Protein AF-A0A848FEN7-F1 (afdb_monomer_lite)

Sequence (65 aa):
MDTTLTSTGCFGGPHPEYEKAMADLERRAARGEVTLAQARHEIFALRERYTAGQPCALWRRSETH

Structure (mmCIF, N/CA/C/O backbone):
data_AF-A0A848FEN7-F1
#
_entry.id   AF-A0A848FEN7-F1
#
loop_
_atom_site.group_PDB
_atom_site.id
_atom_site.type_symbol
_atom_site.label_atom_id
_atom_site.label_alt_id
_atom_site.label_comp_id
_atom_site.label_asym_id
_atom_site.label_entity_id
_atom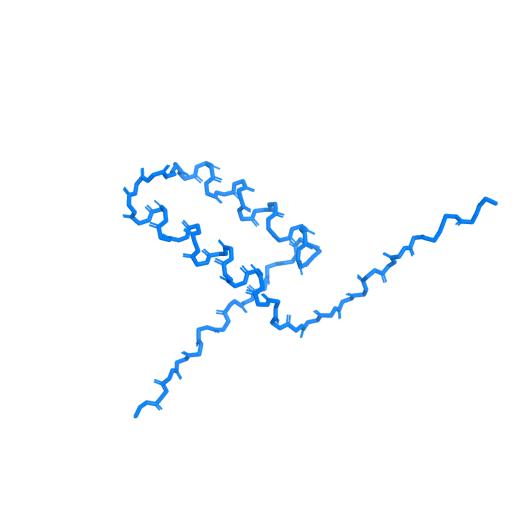_site.label_seq_id
_atom_site.pdbx_PDB_ins_code
_atom_site.Cartn_x
_atom_site.Cartn_y
_atom_site.Cartn_z
_atom_site.occupancy
_atom_site.B_iso_or_equiv
_atom_site.auth_seq_id
_atom_site.auth_comp_id
_atom_site.auth_asym_id
_atom_site.auth_atom_id
_atom_site.pdbx_PDB_model_num
ATOM 1 N N . MET A 1 1 ? 38.436 -0.050 -9.354 1.00 39.84 1 MET A N 1
ATOM 2 C CA . MET A 1 1 ? 37.377 0.074 -8.323 1.00 39.84 1 MET A CA 1
ATOM 3 C C . MET A 1 1 ? 36.195 0.634 -9.074 1.00 39.84 1 MET A C 1
ATOM 5 O O . MET A 1 1 ? 35.982 1.838 -9.090 1.00 39.84 1 MET A O 1
ATOM 9 N N . ASP A 1 2 ? 35.532 -0.240 -9.817 1.00 35.91 2 ASP A N 1
ATOM 10 C CA . ASP A 1 2 ? 34.527 0.142 -10.796 1.00 35.91 2 ASP A CA 1
ATOM 11 C C . ASP A 1 2 ? 33.180 -0.142 -10.160 1.00 35.91 2 ASP A C 1
ATOM 13 O O . ASP A 1 2 ? 32.660 -1.255 -10.193 1.00 35.91 2 ASP A O 1
ATOM 17 N N . THR A 1 3 ? 32.675 0.875 -9.467 1.00 47.53 3 THR A N 1
ATOM 18 C CA . THR A 1 3 ? 31.333 0.884 -8.904 1.00 47.53 3 THR A CA 1
ATOM 19 C C . THR A 1 3 ? 30.358 0.887 -10.072 1.00 47.53 3 THR A C 1
ATOM 21 O O . THR A 1 3 ? 29.990 1.939 -10.592 1.00 47.53 3 THR A O 1
ATOM 24 N N . THR A 1 4 ? 29.952 -0.302 -10.512 1.00 45.88 4 THR A N 1
ATOM 25 C CA . THR A 1 4 ? 28.816 -0.484 -11.410 1.00 45.88 4 THR A CA 1
ATOM 26 C C . THR A 1 4 ? 27.563 -0.055 -10.658 1.00 45.88 4 THR A C 1
ATOM 28 O O . THR A 1 4 ? 26.880 -0.862 -10.023 1.00 45.88 4 THR A O 1
ATOM 31 N N . LEU A 1 5 ? 27.282 1.248 -10.710 1.00 47.81 5 LEU A N 1
ATOM 32 C CA . LEU A 1 5 ? 25.952 1.797 -10.518 1.00 47.81 5 LEU A CA 1
ATOM 33 C C . LEU A 1 5 ? 25.079 1.121 -11.567 1.00 47.81 5 LEU A C 1
ATOM 35 O O . LEU A 1 5 ? 25.016 1.538 -12.723 1.00 47.81 5 LEU A O 1
ATOM 39 N N . THR A 1 6 ? 24.470 0.011 -11.162 1.00 44.06 6 THR A N 1
ATOM 40 C CA . THR A 1 6 ? 23.432 -0.653 -11.933 1.00 44.06 6 THR A CA 1
ATOM 4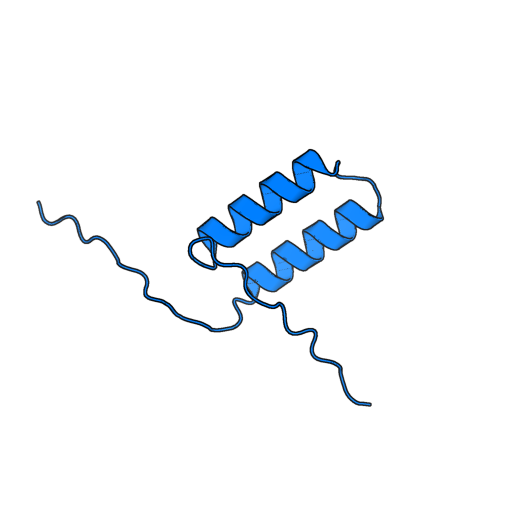1 C C . THR A 1 6 ? 22.250 0.298 -11.881 1.00 44.06 6 THR A C 1
ATOM 43 O O . THR A 1 6 ? 21.426 0.261 -10.973 1.00 44.06 6 THR A O 1
ATOM 46 N N . SER A 1 7 ? 22.263 1.244 -12.818 1.00 48.22 7 SER A N 1
ATOM 47 C CA . SER A 1 7 ? 21.120 2.036 -13.227 1.00 48.22 7 SER A CA 1
ATOM 48 C C . SER A 1 7 ? 20.104 1.038 -13.773 1.00 48.22 7 SER A C 1
ATOM 50 O O . SER A 1 7 ? 20.076 0.733 -14.965 1.00 48.22 7 SER A O 1
ATOM 52 N N . THR A 1 8 ? 19.350 0.417 -12.866 1.00 54.75 8 THR A N 1
ATOM 53 C CA . THR A 1 8 ? 18.177 -0.373 -13.214 1.00 54.75 8 THR A CA 1
ATOM 54 C C . THR A 1 8 ? 17.189 0.622 -13.787 1.00 54.75 8 THR A C 1
ATOM 56 O O . THR A 1 8 ? 16.580 1.409 -13.065 1.00 54.75 8 THR A O 1
ATOM 59 N N . GLY A 1 9 ? 17.169 0.663 -15.116 1.00 42.47 9 GLY A N 1
ATOM 60 C CA . GLY A 1 9 ? 16.428 1.626 -15.901 1.00 42.47 9 GLY A CA 1
ATOM 61 C C . GLY A 1 9 ? 14.943 1.667 -15.564 1.00 42.47 9 GLY A C 1
ATOM 62 O O . GLY A 1 9 ? 14.381 0.797 -14.901 1.00 42.47 9 GLY A O 1
ATOM 63 N N . CYS A 1 10 ? 14.307 2.709 -16.082 1.00 47.41 10 CYS A N 1
ATOM 64 C CA . CYS A 1 10 ? 12.868 2.888 -16.140 1.00 47.41 10 CYS A CA 1
ATOM 65 C C . CYS A 1 10 ? 12.205 1.720 -16.902 1.00 47.41 10 CYS A C 1
ATOM 67 O O . CYS A 1 10 ? 11.867 1.850 -18.075 1.00 47.41 10 CYS A O 1
ATOM 69 N N . PHE A 1 11 ? 12.028 0.565 -16.263 1.00 46.81 11 PHE A N 1
ATOM 70 C CA . PHE A 1 11 ? 11.325 -0.581 -16.830 1.00 46.81 11 PHE A CA 1
ATOM 71 C C . PHE A 1 11 ? 9.883 -0.566 -16.327 1.00 46.81 11 PHE A C 1
ATOM 73 O O . PHE A 1 11 ? 9.531 -1.202 -15.338 1.00 46.81 11 PHE A O 1
ATOM 80 N N . GLY A 1 12 ? 9.052 0.215 -17.022 1.00 52.84 12 GLY A N 1
ATOM 81 C CA . GLY A 1 12 ? 7.600 0.266 -16.855 1.00 52.84 12 GLY A CA 1
ATOM 82 C C . GLY A 1 12 ? 6.922 -1.029 -17.309 1.00 52.84 12 GLY A C 1
ATOM 83 O O . GLY A 1 12 ? 6.221 -1.042 -18.316 1.00 52.84 12 GLY A O 1
ATOM 84 N N . GLY A 1 13 ? 7.149 -2.116 -16.574 1.00 56.62 13 GLY A N 1
ATOM 85 C CA . GLY A 1 13 ? 6.429 -3.379 -16.702 1.00 56.62 13 GLY A CA 1
ATOM 86 C C . GLY A 1 13 ? 5.755 -3.763 -15.380 1.00 56.62 13 GLY A C 1
ATOM 87 O O . GLY A 1 13 ? 6.226 -3.354 -14.317 1.00 56.62 13 GLY A O 1
ATOM 88 N N . PRO A 1 14 ? 4.651 -4.533 -15.414 1.00 60.19 14 PRO A N 1
ATOM 89 C CA . PRO A 1 14 ? 4.014 -5.034 -14.202 1.00 60.19 14 PRO A CA 1
ATOM 90 C C . PRO A 1 14 ? 4.991 -5.953 -13.462 1.00 60.19 14 PRO A C 1
ATOM 92 O O . PRO A 1 14 ? 5.387 -6.995 -13.982 1.00 60.19 14 PRO A O 1
ATOM 95 N N . HIS A 1 15 ? 5.411 -5.556 -12.259 1.00 74.56 15 HIS A N 1
ATOM 96 C CA . HIS A 1 15 ? 6.253 -6.389 -11.408 1.00 74.56 15 HIS A CA 1
ATOM 97 C C . HIS A 1 15 ? 5.337 -7.323 -10.598 1.00 74.56 15 HIS A C 1
ATOM 99 O O . HIS A 1 15 ? 4.694 -6.860 -9.652 1.00 74.56 15 HIS A O 1
ATOM 105 N N . PRO A 1 16 ? 5.240 -8.628 -10.916 1.00 82.00 16 PRO A N 1
ATOM 106 C CA . PRO A 1 16 ? 4.265 -9.521 -10.281 1.00 82.00 16 PRO A CA 1
ATOM 107 C C . PRO A 1 16 ? 4.469 -9.626 -8.763 1.00 82.00 16 PRO A C 1
ATOM 109 O O . PRO A 1 16 ? 3.511 -9.782 -8.009 1.00 82.00 16 PRO A O 1
ATOM 112 N N . GLU A 1 17 ? 5.707 -9.471 -8.282 1.00 85.25 17 GLU A N 1
ATOM 113 C CA . GLU A 1 17 ? 5.973 -9.421 -6.840 1.00 85.25 17 GLU A CA 1
ATOM 114 C C . GLU A 1 17 ? 5.498 -8.113 -6.194 1.00 85.25 17 GLU A C 1
ATOM 116 O O . GLU A 1 17 ? 5.058 -8.137 -5.047 1.00 85.25 17 GLU A O 1
ATOM 121 N N . TYR A 1 18 ? 5.531 -6.989 -6.924 1.00 85.56 18 TYR A N 1
ATOM 122 C CA . TYR A 1 18 ? 5.004 -5.709 -6.442 1.00 85.56 18 TYR A CA 1
ATOM 123 C C . TYR A 1 18 ? 3.484 -5.790 -6.317 1.00 85.56 18 TYR A C 1
ATOM 125 O O . TYR A 1 18 ? 2.937 -5.430 -5.279 1.00 85.56 18 TYR A O 1
ATOM 133 N N . GLU A 1 19 ? 2.814 -6.341 -7.335 1.00 87.12 19 GLU A N 1
ATOM 134 C CA . GLU A 1 19 ? 1.368 -6.584 -7.317 1.00 87.12 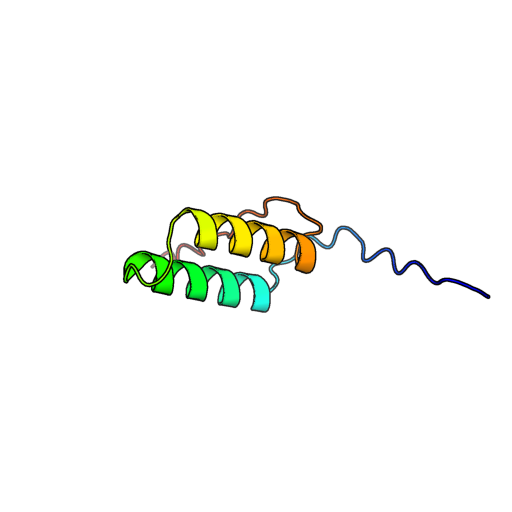19 GLU A CA 1
ATOM 135 C C . GLU A 1 19 ? 0.974 -7.502 -6.155 1.00 87.12 19 GLU A C 1
ATOM 137 O O . GLU A 1 19 ? 0.075 -7.177 -5.379 1.00 87.12 19 GLU A O 1
ATOM 142 N N . LYS A 1 20 ? 1.692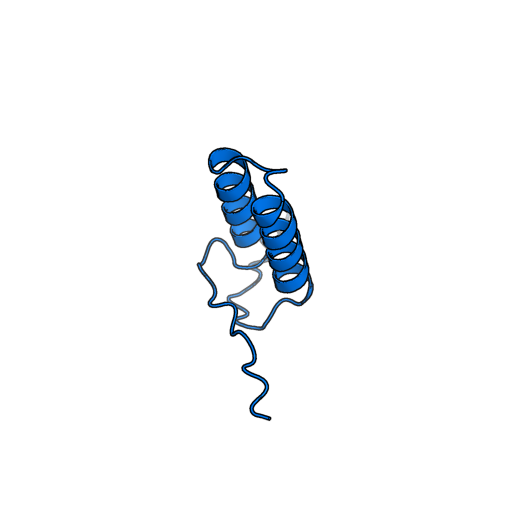 -8.618 -5.975 1.00 90.06 20 LYS A N 1
ATOM 143 C CA . LYS A 1 20 ? 1.454 -9.557 -4.872 1.00 90.06 20 LYS A CA 1
ATOM 144 C C . LYS A 1 20 ? 1.656 -8.903 -3.503 1.00 90.06 20 LYS A C 1
ATOM 146 O O . LYS A 1 20 ? 0.840 -9.119 -2.607 1.00 90.06 20 LYS A O 1
ATOM 151 N N . ALA A 1 21 ? 2.720 -8.120 -3.334 1.00 91.81 21 ALA A N 1
ATOM 152 C CA . ALA A 1 21 ? 3.020 -7.439 -2.078 1.00 91.81 21 ALA A CA 1
ATOM 153 C C . ALA A 1 21 ? 1.991 -6.343 -1.755 1.00 91.81 21 ALA A C 1
ATOM 155 O O . ALA A 1 21 ? 1.539 -6.243 -0.616 1.00 91.81 21 ALA A O 1
ATOM 156 N N . MET A 1 22 ? 1.564 -5.572 -2.758 1.00 92.19 22 MET A N 1
ATOM 157 C CA . MET A 1 22 ? 0.498 -4.579 -2.613 1.00 92.19 22 MET A CA 1
ATOM 158 C C . MET A 1 22 ? -0.844 -5.239 -2.261 1.00 92.19 22 MET A C 1
ATOM 160 O O . MET A 1 22 ? -1.498 -4.811 -1.314 1.00 92.19 22 MET A O 1
ATOM 164 N N . ALA A 1 23 ? -1.218 -6.334 -2.931 1.00 92.38 23 ALA A N 1
ATOM 165 C CA . ALA A 1 23 ? -2.448 -7.077 -2.638 1.00 92.38 23 ALA A CA 1
ATOM 166 C C . ALA A 1 23 ? -2.441 -7.753 -1.253 1.00 92.38 23 ALA A C 1
ATOM 168 O O . ALA A 1 23 ? -3.490 -7.977 -0.646 1.00 92.38 23 ALA A O 1
ATOM 169 N N . ASP A 1 24 ? -1.271 -8.137 -0.739 1.00 94.81 24 ASP A N 1
ATOM 170 C CA . ASP A 1 24 ? -1.131 -8.607 0.641 1.00 94.81 24 ASP A CA 1
ATOM 171 C C . ASP A 1 24 ? -1.331 -7.476 1.655 1.00 94.81 24 ASP A C 1
ATOM 173 O O . ASP A 1 24 ? -2.110 -7.624 2.599 1.00 94.81 24 ASP A O 1
ATOM 177 N N . LEU A 1 25 ? -0.699 -6.324 1.417 1.00 94.62 25 LEU A N 1
ATOM 178 C CA . LEU A 1 25 ? -0.859 -5.142 2.257 1.00 94.62 25 LEU A CA 1
ATOM 179 C C . LEU A 1 25 ? -2.320 -4.669 2.311 1.00 94.62 25 LEU A C 1
ATOM 181 O O . LEU A 1 25 ? -2.829 -4.381 3.392 1.00 94.62 25 LEU A O 1
ATOM 185 N N . GLU A 1 26 ? -3.018 -4.646 1.175 1.00 93.88 26 GLU A N 1
ATOM 186 C CA . GLU A 1 26 ? -4.446 -4.309 1.113 1.00 93.88 26 GLU A CA 1
ATOM 187 C C . GLU A 1 26 ? -5.304 -5.267 1.947 1.00 93.88 26 GLU A C 1
ATOM 189 O O . GLU A 1 26 ? -6.171 -4.824 2.702 1.00 93.88 26 GLU A O 1
ATOM 194 N N . ARG A 1 27 ? -5.040 -6.580 1.876 1.00 95.75 27 ARG A N 1
ATOM 195 C CA . ARG A 1 27 ? -5.758 -7.579 2.684 1.00 95.75 27 ARG A CA 1
ATOM 196 C C . ARG A 1 27 ? -5.516 -7.384 4.179 1.00 95.75 27 ARG A C 1
ATOM 198 O O . ARG A 1 27 ? -6.474 -7.433 4.948 1.00 95.75 27 ARG A O 1
ATOM 205 N N . ARG A 1 28 ? -4.273 -7.124 4.594 1.00 96.69 28 ARG A N 1
ATOM 206 C CA . ARG A 1 28 ? -3.942 -6.822 5.999 1.00 96.69 28 ARG A CA 1
ATOM 207 C C . ARG A 1 28 ? -4.624 -5.537 6.474 1.00 96.69 28 ARG A C 1
ATOM 209 O O . ARG A 1 28 ? -5.183 -5.507 7.569 1.00 96.69 28 ARG A O 1
ATOM 216 N N . ALA A 1 29 ? -4.648 -4.499 5.637 1.00 95.44 29 ALA A N 1
ATOM 217 C CA . ALA A 1 29 ? -5.321 -3.238 5.945 1.00 95.44 29 ALA A CA 1
ATOM 218 C C . ALA A 1 29 ? -6.839 -3.416 6.092 1.00 95.44 29 ALA A C 1
ATOM 220 O O . ALA A 1 29 ? -7.422 -2.906 7.046 1.00 95.44 29 ALA A O 1
ATOM 221 N N . ALA A 1 30 ? -7.471 -4.201 5.214 1.00 94.44 30 ALA A N 1
ATOM 222 C CA . ALA A 1 30 ? -8.900 -4.506 5.289 1.00 94.44 30 ALA A CA 1
ATOM 223 C C . ALA A 1 30 ? -9.286 -5.275 6.565 1.00 94.44 30 ALA A C 1
ATOM 225 O O . ALA A 1 30 ? -10.395 -5.110 7.068 1.00 94.44 30 ALA A O 1
ATOM 226 N N . ARG A 1 31 ? -8.371 -6.087 7.113 1.00 96.69 31 ARG A N 1
ATOM 227 C CA . ARG A 1 31 ? -8.552 -6.788 8.396 1.00 96.69 31 ARG A CA 1
ATOM 228 C C . ARG A 1 31 ? -8.224 -5.929 9.625 1.00 96.69 31 ARG A C 1
ATOM 230 O O . ARG A 1 31 ? -8.406 -6.396 10.743 1.00 96.69 31 ARG A O 1
ATOM 237 N N . GLY A 1 32 ? -7.739 -4.698 9.442 1.00 96.31 32 GLY A N 1
ATOM 238 C CA . GLY A 1 32 ? -7.297 -3.835 10.543 1.00 96.31 32 GLY A CA 1
ATOM 239 C C . GLY A 1 32 ? -5.984 -4.280 11.199 1.00 96.31 32 GLY A C 1
ATOM 240 O O . GLY A 1 32 ? -5.673 -3.841 12.301 1.00 96.31 32 GLY A O 1
ATOM 241 N N . GLU A 1 33 ? -5.204 -5.141 10.537 1.00 97.38 33 GLU A N 1
ATOM 242 C CA . GLU A 1 33 ? -3.936 -5.682 11.059 1.00 97.38 33 GLU A CA 1
ATOM 243 C C . GLU A 1 33 ? -2.763 -4.707 10.908 1.00 97.38 33 GLU A C 1
ATOM 245 O O . GLU A 1 33 ? -1.699 -4.908 11.492 1.00 97.38 33 GLU A O 1
ATOM 250 N N . VAL A 1 34 ? -2.945 -3.652 10.114 1.00 96.25 34 VAL A N 1
ATOM 251 C CA . VAL A 1 34 ? -1.972 -2.575 9.934 1.00 96.25 34 VAL A CA 1
ATOM 252 C C . VAL A 1 34 ? -2.641 -1.227 10.151 1.00 96.25 34 VAL A C 1
ATOM 254 O O . VAL A 1 34 ? -3.757 -0.971 9.700 1.00 96.25 34 VAL A O 1
ATOM 257 N N . THR A 1 35 ? -1.933 -0.334 10.831 1.00 97.06 35 THR A N 1
ATOM 258 C CA . THR A 1 35 ? -2.340 1.067 10.960 1.00 97.06 35 THR A CA 1
ATOM 259 C C . THR A 1 35 ? -2.125 1.816 9.644 1.00 97.06 35 THR A C 1
ATOM 261 O O . THR A 1 35 ? -1.289 1.438 8.819 1.00 97.06 35 THR A O 1
ATOM 264 N N . LEU A 1 36 ? -2.807 2.953 9.472 1.00 93.94 36 LEU A N 1
ATOM 265 C CA . LEU A 1 36 ? -2.594 3.833 8.317 1.00 93.94 36 LEU A CA 1
ATOM 266 C C . LEU A 1 36 ? -1.126 4.279 8.180 1.00 93.94 36 LEU A C 1
ATOM 268 O O . LEU A 1 36 ? -0.605 4.374 7.069 1.00 93.94 36 LEU A O 1
ATOM 272 N N . ALA A 1 37 ? -0.448 4.539 9.302 1.00 96.06 37 ALA A N 1
ATOM 273 C CA . ALA A 1 37 ? 0.959 4.929 9.308 1.00 96.06 37 ALA A CA 1
ATOM 274 C C . ALA A 1 37 ? 1.865 3.799 8.787 1.00 96.06 37 ALA A C 1
ATOM 276 O O . ALA A 1 37 ? 2.721 4.044 7.936 1.00 96.06 37 ALA A O 1
ATOM 277 N N . GLN A 1 38 ? 1.629 2.562 9.236 1.00 95.81 38 GLN A N 1
ATOM 278 C CA . GLN A 1 38 ? 2.361 1.381 8.766 1.00 95.81 38 GLN A CA 1
ATOM 279 C C . GLN A 1 38 ? 2.106 1.121 7.281 1.00 95.81 38 GLN A C 1
ATOM 281 O O . GLN A 1 38 ? 3.058 0.973 6.520 1.00 95.81 38 GLN A O 1
ATOM 286 N N . ALA A 1 39 ? 0.845 1.168 6.844 1.00 94.25 39 ALA A N 1
ATOM 287 C CA . ALA A 1 39 ? 0.497 0.964 5.443 1.00 94.25 39 ALA A CA 1
ATOM 288 C C . ALA A 1 39 ? 1.178 1.988 4.523 1.00 94.25 39 ALA A C 1
ATOM 290 O O . ALA A 1 39 ? 1.730 1.622 3.488 1.00 94.25 39 ALA A O 1
ATOM 291 N N . ARG A 1 40 ? 1.218 3.269 4.918 1.00 94.50 40 ARG A N 1
ATOM 292 C CA . ARG A 1 40 ? 1.944 4.304 4.164 1.00 94.50 40 ARG A CA 1
ATOM 293 C C . ARG A 1 40 ? 3.429 3.982 4.049 1.00 94.50 40 ARG A C 1
ATOM 295 O O . ARG A 1 40 ? 3.972 4.066 2.951 1.00 94.50 40 ARG A O 1
ATOM 302 N N . HIS A 1 41 ? 4.071 3.623 5.157 1.00 95.00 41 HIS A N 1
ATOM 303 C CA . HIS A 1 41 ? 5.495 3.296 5.163 1.00 95.00 41 HIS A CA 1
ATOM 304 C C . HIS A 1 41 ? 5.803 2.082 4.273 1.00 95.00 41 HIS A C 1
ATOM 306 O O . HIS A 1 41 ? 6.728 2.127 3.464 1.00 95.00 41 HIS A O 1
ATOM 312 N N . GLU A 1 42 ? 4.984 1.031 4.347 1.00 94.12 42 GLU A N 1
ATOM 313 C CA . GLU A 1 42 ? 5.130 -0.153 3.496 1.00 94.12 42 GLU A CA 1
ATOM 314 C C . GLU A 1 42 ? 4.947 0.175 2.005 1.00 94.12 42 GLU A C 1
ATOM 316 O O . GLU A 1 42 ? 5.754 -0.267 1.189 1.00 94.12 42 GLU A O 1
ATOM 321 N N . ILE A 1 43 ? 3.966 1.009 1.636 1.00 91.94 43 ILE A N 1
ATOM 322 C CA . ILE A 1 43 ? 3.773 1.459 0.244 1.00 91.94 43 ILE A CA 1
ATOM 323 C C . ILE A 1 43 ? 5.009 2.198 -0.276 1.00 91.94 43 ILE A C 1
ATOM 325 O O . ILE A 1 43 ? 5.439 1.944 -1.402 1.00 91.94 43 ILE A O 1
ATOM 329 N N . PHE A 1 44 ? 5.589 3.102 0.519 1.00 91.19 44 PHE A N 1
ATOM 330 C CA . PHE A 1 44 ? 6.810 3.811 0.129 1.00 91.19 44 PHE A CA 1
ATOM 331 C C . PHE A 1 44 ? 7.976 2.842 -0.084 1.00 91.19 44 PHE A C 1
ATOM 333 O O . PHE A 1 44 ? 8.607 2.885 -1.137 1.00 91.19 44 PHE A O 1
ATOM 340 N N . ALA A 1 45 ? 8.190 1.908 0.845 1.00 91.06 45 ALA A N 1
ATOM 341 C CA . ALA A 1 45 ? 9.247 0.906 0.732 1.00 91.06 45 ALA A CA 1
ATOM 342 C C . ALA A 1 45 ? 9.046 -0.051 -0.458 1.00 91.06 45 ALA A C 1
ATOM 344 O O . ALA A 1 45 ? 10.011 -0.541 -1.044 1.00 91.06 45 ALA A O 1
ATOM 345 N N . LEU A 1 46 ? 7.800 -0.371 -0.818 1.00 90.44 46 LEU A N 1
ATOM 346 C CA . LEU A 1 46 ? 7.498 -1.171 -2.007 1.00 90.44 46 LEU A CA 1
ATOM 347 C C . LEU A 1 46 ? 7.779 -0.382 -3.291 1.00 90.44 46 LEU A C 1
ATOM 349 O O . LEU A 1 46 ? 8.391 -0.916 -4.210 1.00 90.44 46 LEU A O 1
ATOM 353 N N . ARG A 1 47 ? 7.399 0.897 -3.349 1.00 87.62 47 ARG A N 1
ATOM 354 C CA . ARG A 1 47 ? 7.695 1.754 -4.508 1.00 87.62 47 ARG A CA 1
ATOM 355 C C . ARG A 1 47 ? 9.191 1.955 -4.700 1.00 87.62 47 ARG A C 1
ATOM 357 O O . ARG A 1 47 ? 9.691 1.835 -5.810 1.00 87.62 47 ARG A O 1
ATOM 364 N N . GLU A 1 48 ? 9.927 2.228 -3.633 1.00 87.56 48 GLU A N 1
ATOM 365 C CA . GLU A 1 48 ? 11.378 2.397 -3.715 1.00 87.56 48 GLU A CA 1
ATOM 366 C C . GLU A 1 48 ? 12.064 1.146 -4.283 1.00 87.56 48 GLU A C 1
ATOM 368 O O . GLU A 1 48 ? 12.898 1.255 -5.177 1.00 87.56 48 GLU A O 1
ATOM 373 N N . ARG A 1 49 ? 11.632 -0.044 -3.847 1.00 86.75 49 ARG A N 1
ATOM 374 C CA . ARG A 1 49 ? 12.189 -1.324 -4.306 1.00 86.75 49 ARG A CA 1
ATOM 375 C C . ARG A 1 49 ? 11.831 -1.689 -5.743 1.00 86.75 49 ARG A C 1
ATOM 377 O O . ARG A 1 49 ? 12.677 -2.230 -6.445 1.00 86.75 49 ARG A O 1
ATOM 384 N N . TYR A 1 50 ? 10.591 -1.443 -6.162 1.00 83.19 50 TYR A N 1
ATOM 385 C CA . TYR A 1 50 ? 10.059 -2.020 -7.403 1.00 83.19 50 TYR A CA 1
ATOM 386 C C . TYR A 1 50 ? 9.787 -1.004 -8.513 1.00 83.19 50 TYR A C 1
ATOM 388 O O . TYR A 1 50 ? 9.693 -1.386 -9.675 1.00 83.19 50 TYR A O 1
ATOM 396 N N . THR A 1 51 ? 9.649 0.279 -8.182 1.00 78.69 51 THR A N 1
ATOM 397 C CA . THR A 1 51 ? 9.248 1.330 -9.131 1.00 78.69 51 THR A CA 1
ATOM 398 C C . THR A 1 51 ? 10.166 2.551 -9.078 1.00 78.69 51 THR A C 1
ATOM 400 O O . THR A 1 5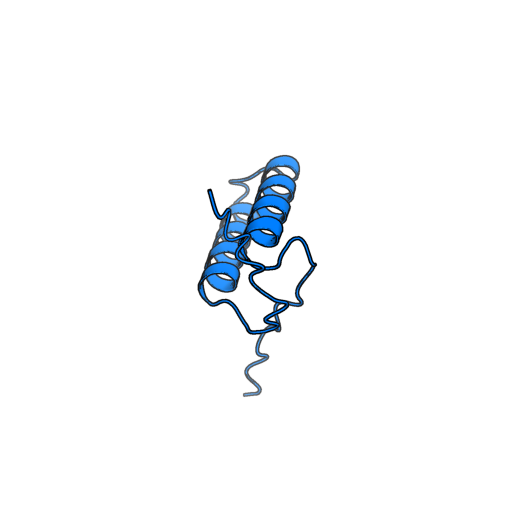1 ? 9.803 3.617 -9.576 1.00 78.69 51 THR A O 1
ATOM 403 N N . ALA A 1 52 ? 11.340 2.428 -8.445 1.00 82.56 52 ALA A N 1
ATOM 404 C CA . ALA A 1 52 ? 12.258 3.541 -8.186 1.00 82.56 52 ALA A CA 1
ATOM 405 C C . ALA A 1 52 ? 11.557 4.741 -7.511 1.00 82.56 52 ALA A C 1
ATOM 407 O O . ALA A 1 52 ? 11.804 5.905 -7.825 1.00 82.56 52 ALA A O 1
ATOM 408 N N . GLY A 1 53 ? 10.609 4.451 -6.614 1.00 77.31 53 GLY A N 1
ATOM 409 C CA . GLY A 1 53 ? 9.832 5.453 -5.885 1.00 77.31 53 GLY A CA 1
ATOM 410 C C . GLY A 1 53 ? 8.657 6.049 -6.667 1.00 77.31 53 GLY A C 1
ATOM 411 O O . GLY A 1 53 ? 7.892 6.834 -6.103 1.00 77.31 53 GLY A O 1
ATOM 412 N N . GLN A 1 54 ? 8.456 5.674 -7.933 1.00 75.00 54 GLN A N 1
ATOM 413 C CA . GLN A 1 54 ? 7.363 6.206 -8.743 1.00 75.00 54 GLN A CA 1
ATOM 414 C C . GLN A 1 54 ? 6.020 5.556 -8.376 1.00 75.00 54 GLN A C 1
ATOM 416 O O . GLN A 1 54 ? 5.943 4.341 -8.172 1.00 75.00 54 GLN A O 1
ATOM 421 N N . PRO A 1 55 ? 4.921 6.322 -8.299 1.00 70.00 55 PRO A N 1
ATOM 422 C CA . PRO A 1 55 ? 3.594 5.737 -8.211 1.00 70.00 55 PRO A CA 1
ATOM 423 C C . PRO A 1 55 ? 3.260 5.046 -9.541 1.00 70.00 55 PRO A C 1
ATOM 425 O O . PRO A 1 55 ? 2.989 5.705 -10.540 1.00 70.00 55 PRO A O 1
ATOM 428 N N . CYS A 1 56 ? 3.262 3.714 -9.554 1.00 67.56 56 CYS A N 1
ATOM 429 C CA . CYS A 1 56 ? 2.753 2.942 -10.683 1.00 67.56 56 CYS A CA 1
ATOM 430 C C . CYS A 1 56 ? 1.264 2.661 -10.491 1.00 67.56 56 CYS A C 1
ATOM 432 O O . CYS A 1 56 ? 0.837 2.212 -9.425 1.00 67.56 56 CYS A O 1
ATOM 434 N N . ALA A 1 57 ? 0.476 2.903 -11.539 1.00 65.62 57 ALA A N 1
ATOM 435 C CA . ALA A 1 57 ? -0.896 2.431 -11.584 1.00 65.62 57 ALA A CA 1
ATOM 436 C C . ALA A 1 57 ? -0.877 0.897 -11.578 1.00 65.62 57 ALA A C 1
ATOM 438 O O . ALA A 1 57 ? -0.403 0.268 -12.524 1.00 65.62 57 ALA A O 1
ATOM 439 N N . LEU A 1 58 ? -1.387 0.301 -10.501 1.00 64.75 58 LEU A N 1
ATOM 440 C CA . LEU A 1 58 ? -1.776 -1.100 -10.508 1.00 64.75 58 LEU A CA 1
ATOM 441 C C . LEU A 1 58 ? -3.022 -1.175 -11.381 1.00 64.75 58 LEU A C 1
ATOM 443 O O . LEU A 1 58 ? -4.128 -0.876 -10.926 1.00 64.75 58 LEU A O 1
ATOM 447 N N . TRP A 1 59 ? -2.844 -1.478 -12.664 1.00 58.00 59 TRP A N 1
ATOM 448 C CA . TRP A 1 59 ? -3.973 -1.738 -13.539 1.00 58.00 59 TRP A CA 1
ATOM 449 C C . TRP A 1 59 ? -4.697 -2.953 -12.973 1.00 58.00 59 TRP A C 1
ATOM 451 O O . TRP A 1 59 ? -4.263 -4.091 -13.145 1.00 58.00 59 TRP A O 1
ATOM 461 N N . ARG A 1 60 ? -5.809 -2.715 -12.272 1.00 54.22 60 ARG A N 1
ATOM 462 C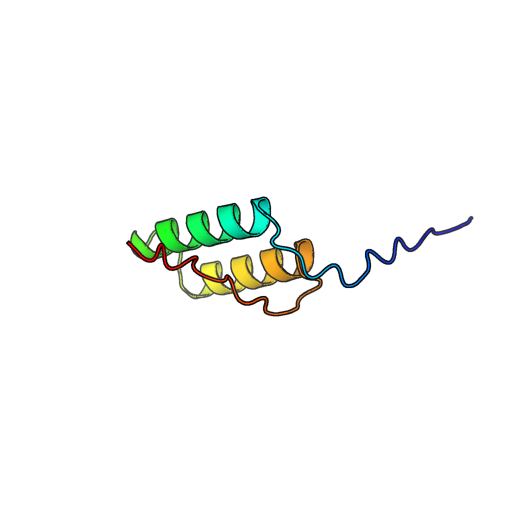 CA . ARG A 1 60 ? -6.782 -3.763 -12.005 1.00 54.22 60 ARG A CA 1
ATOM 463 C C . ARG A 1 60 ? -7.224 -4.224 -13.383 1.00 54.22 60 ARG A C 1
ATOM 465 O O . ARG A 1 60 ? -7.960 -3.498 -14.053 1.00 54.22 60 ARG A O 1
ATOM 472 N N . ARG A 1 61 ? -6.730 -5.386 -13.828 1.00 52.56 61 ARG A N 1
ATOM 473 C CA . ARG A 1 61 ? -7.320 -6.096 -14.960 1.00 52.56 61 ARG A CA 1
ATOM 474 C C . ARG A 1 61 ? -8.786 -6.252 -14.595 1.00 52.56 61 ARG A C 1
ATOM 476 O O . ARG A 1 61 ? -9.146 -7.054 -13.742 1.00 52.56 61 ARG A O 1
ATOM 483 N N . SER A 1 62 ? -9.601 -5.369 -15.150 1.00 46.50 62 SER A N 1
ATOM 484 C CA . SER A 1 62 ? -11.033 -5.547 -15.163 1.00 46.50 62 SER A CA 1
ATOM 485 C C . SER A 1 62 ? -11.195 -6.723 -16.104 1.00 46.50 62 SER A C 1
ATOM 487 O O . SER A 1 62 ? -11.071 -6.555 -17.316 1.00 46.50 62 SER A O 1
ATOM 489 N N . GLU A 1 63 ? -11.288 -7.928 -15.543 1.00 51.50 63 GLU A N 1
ATOM 490 C CA . GLU A 1 63 ? -11.781 -9.079 -16.283 1.00 51.50 63 GLU A CA 1
ATOM 491 C C . GLU A 1 63 ? -13.156 -8.659 -16.797 1.00 51.50 63 GLU A C 1
ATOM 493 O O . GLU A 1 63 ? -14.124 -8.536 -16.049 1.00 51.50 63 GLU A O 1
ATOM 498 N N . THR A 1 64 ? -13.177 -8.260 -18.064 1.00 48.75 64 THR A N 1
ATOM 499 C CA . THR A 1 64 ? -14.393 -8.003 -18.817 1.00 48.75 64 THR A CA 1
ATOM 500 C C . THR A 1 64 ? -14.947 -9.384 -19.108 1.00 48.75 64 THR A C 1
ATOM 502 O O . THR A 1 64 ? -14.339 -10.160 -19.843 1.00 48.75 64 THR A O 1
ATOM 505 N N . HIS A 1 65 ? -16.014 -9.708 -18.388 1.00 44.22 65 HIS A N 1
ATOM 506 C CA . HIS A 1 65 ? -16.717 -10.979 -18.443 1.00 44.22 65 HIS A CA 1
ATOM 507 C C . HIS A 1 65 ? -17.841 -10.935 -19.480 1.00 44.22 65 HIS A C 1
ATOM 509 O O . HIS A 1 65 ? -18.363 -9.821 -19.728 1.00 44.22 65 HIS A O 1
#

Radius of gyration: 14.82 Å; chains: 1; bounding box: 54×17×30 Å

Secondary structure (DSSP, 8-state):
------------S--HHHHHHHHHHHHHHHTT-S-HHHHHHHHHHHHHHHHTT------------

pLDDT: mean 75.56, std 20.17, range [35.91, 97.38]

Organism: NCBI:txid2728836

Foldseek 3Di:
DDPPPVPPDQPPDDDVVLVVQLVVLVVCVVVVVDDPVRSVVSNQVSCCVPVVSDDDPPPPPPPPD